Protein AF-A0A946SRV2-F1 (afdb_monomer_lite)

Sequence (88 aa):
MATTRDDLRLLIDDLPDAELDAARLALTRLTPMLKRHDLDTLAREQGVGPVVNFDDLLGDFWPEDETADEFIATVRRWRREGQNEAAK

Radius of gyration: 21.42 Å; chains: 1; bounding box: 48×43×46 Å

pLDDT: mean 76.86, std 14.26, range [41.34, 94.06]

Structure (mmCIF, N/CA/C/O backbone):
data_AF-A0A946SRV2-F1
#
_entry.id   AF-A0A946SRV2-F1
#
loop_
_atom_site.group_PDB
_atom_site.id
_atom_site.type_symbol
_atom_site.label_atom_id
_atom_site.label_alt_id
_atom_site.label_comp_id
_atom_site.label_asym_id
_atom_site.label_entity_id
_atom_site.label_seq_id
_atom_site.pdbx_PDB_ins_code
_atom_site.Cartn_x
_atom_site.Cartn_y
_atom_site.Cartn_z
_atom_site.occupancy
_atom_site.B_iso_or_equiv
_atom_site.auth_seq_id
_atom_site.auth_comp_id
_atom_site.auth_asym_id
_atom_site.auth_atom_id
_atom_site.pdbx_PDB_model_num
ATOM 1 N N . MET A 1 1 ? 7.267 32.975 -18.190 1.00 41.34 1 MET A N 1
ATOM 2 C CA . MET A 1 1 ? 8.622 32.640 -18.674 1.00 41.34 1 MET A CA 1
ATOM 3 C C . MET A 1 1 ? 8.664 31.140 -18.866 1.00 41.34 1 MET A C 1
ATOM 5 O O . MET A 1 1 ? 8.546 30.421 -17.885 1.00 41.34 1 MET A O 1
ATOM 9 N N . ALA A 1 2 ? 8.666 30.686 -20.117 1.00 42.47 2 ALA A N 1
ATOM 10 C CA . ALA A 1 2 ? 8.706 29.269 -20.447 1.00 42.47 2 ALA A CA 1
ATOM 11 C C . ALA A 1 2 ? 10.167 28.807 -20.388 1.00 42.47 2 ALA A C 1
ATOM 13 O O . ALA A 1 2 ? 10.959 29.217 -21.231 1.00 42.47 2 ALA A O 1
ATOM 14 N N . THR A 1 3 ? 10.518 27.997 -19.386 1.00 47.38 3 THR A N 1
ATOM 15 C CA . THR A 1 3 ? 11.748 27.196 -19.417 1.00 47.38 3 THR A CA 1
ATOM 16 C C . THR A 1 3 ? 11.646 26.299 -20.638 1.00 47.38 3 THR A C 1
ATOM 18 O O . THR A 1 3 ? 10.779 25.423 -20.715 1.00 47.38 3 THR A O 1
ATOM 21 N N . THR A 1 4 ? 12.445 26.612 -21.648 1.00 59.78 4 THR A N 1
ATOM 22 C CA . THR A 1 4 ? 12.371 25.947 -22.947 1.00 59.78 4 THR A CA 1
ATOM 23 C C . THR A 1 4 ? 13.243 24.698 -22.876 1.00 59.78 4 THR A C 1
ATOM 25 O O . THR A 1 4 ? 14.195 24.636 -22.107 1.00 59.78 4 THR A O 1
ATOM 28 N N . ARG A 1 5 ? 12.919 23.668 -23.662 1.00 54.75 5 ARG A N 1
ATOM 29 C CA . ARG A 1 5 ? 13.663 22.396 -23.741 1.00 54.75 5 ARG A CA 1
ATOM 30 C C . ARG A 1 5 ? 15.183 22.572 -23.955 1.00 54.75 5 ARG A C 1
ATOM 32 O O . ARG A 1 5 ? 15.937 21.675 -23.595 1.00 54.75 5 ARG A O 1
ATOM 39 N N . ASP A 1 6 ? 15.604 23.718 -24.491 1.00 51.97 6 ASP A N 1
ATOM 40 C CA . ASP A 1 6 ? 17.007 24.114 -24.657 1.00 51.97 6 ASP A CA 1
ATOM 41 C C . ASP A 1 6 ? 17.717 24.457 -23.335 1.00 51.97 6 ASP A C 1
ATOM 43 O O . ASP A 1 6 ? 18.898 24.150 -23.193 1.00 51.97 6 ASP A O 1
ATOM 47 N N . ASP A 1 7 ? 17.008 24.977 -22.326 1.00 57.00 7 ASP A N 1
ATOM 48 C CA . ASP A 1 7 ? 17.595 25.329 -21.021 1.00 57.00 7 ASP A CA 1
ATOM 49 C C . ASP A 1 7 ? 18.024 24.081 -20.233 1.00 57.00 7 ASP A C 1
ATOM 51 O O . ASP A 1 7 ? 19.042 24.079 -19.546 1.00 57.00 7 ASP A O 1
ATOM 55 N N . LEU A 1 8 ? 17.276 22.979 -20.368 1.00 54.69 8 LEU A N 1
ATOM 56 C CA . LEU A 1 8 ? 17.638 21.693 -19.759 1.00 54.69 8 LEU A CA 1
ATOM 57 C C . LEU A 1 8 ? 18.819 21.026 -20.468 1.00 54.69 8 LEU A C 1
ATOM 59 O O . LEU A 1 8 ? 19.529 20.234 -19.858 1.00 54.69 8 LEU A O 1
ATOM 63 N N . ARG A 1 9 ? 19.024 21.328 -21.753 1.00 55.00 9 ARG A N 1
ATOM 64 C CA . ARG A 1 9 ? 20.110 20.753 -22.547 1.00 55.00 9 ARG A CA 1
ATOM 65 C C . ARG A 1 9 ? 21.453 21.394 -22.188 1.00 55.00 9 ARG A C 1
ATOM 67 O O . ARG A 1 9 ? 22.420 20.669 -21.993 1.00 55.00 9 ARG A O 1
ATOM 74 N N . LEU A 1 10 ? 21.466 22.714 -21.984 1.00 53.38 10 LEU A N 1
ATOM 75 C CA . LEU A 1 10 ? 22.636 23.455 -21.495 1.00 53.38 10 LEU A CA 1
ATOM 76 C C . LEU A 1 10 ? 23.095 22.994 -20.102 1.00 53.38 10 LEU A C 1
ATOM 78 O O . LEU A 1 10 ? 24.286 22.982 -19.829 1.00 53.38 10 LEU A O 1
ATOM 82 N N . LEU A 1 11 ? 22.168 22.564 -19.241 1.00 58.16 11 LEU A N 1
ATOM 83 C CA . LEU A 1 11 ? 22.498 22.074 -17.898 1.00 58.16 11 LEU A CA 1
ATOM 84 C C . LEU A 1 11 ? 23.128 20.668 -17.898 1.00 58.16 11 LEU A C 1
ATOM 86 O O . LEU A 1 11 ? 23.784 20.293 -16.933 1.00 58.16 11 LEU A O 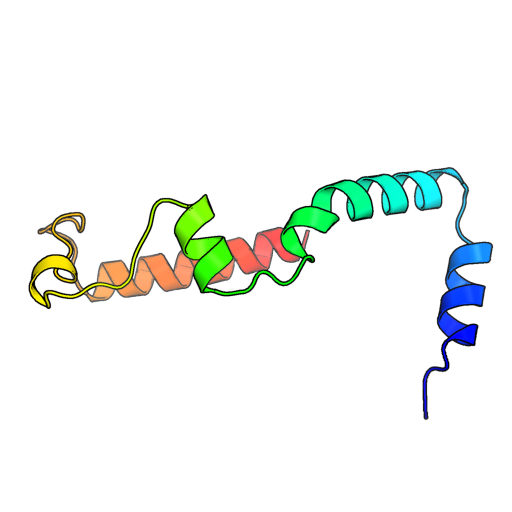1
ATOM 90 N N . ILE A 1 12 ? 22.891 19.871 -18.945 1.00 59.56 12 ILE A N 1
ATOM 91 C CA . ILE A 1 12 ? 23.399 18.495 -19.059 1.00 59.56 12 ILE A CA 1
ATOM 92 C C . ILE A 1 12 ? 24.812 18.476 -19.653 1.00 59.56 12 ILE A C 1
ATOM 94 O O . ILE A 1 12 ? 25.613 17.635 -19.255 1.00 59.56 12 ILE A O 1
ATOM 98 N N . ASP A 1 13 ? 25.116 19.395 -20.574 1.00 61.69 13 ASP A N 1
ATOM 99 C CA . ASP A 1 13 ? 26.413 19.456 -21.261 1.00 61.69 13 ASP A CA 1
ATOM 100 C C . ASP A 1 13 ? 27.562 19.954 -20.347 1.00 61.69 13 ASP A C 1
ATOM 102 O O . ASP A 1 13 ? 28.720 19.649 -20.622 1.00 61.69 13 ASP A O 1
ATOM 106 N N . ASP A 1 14 ? 27.254 20.660 -19.248 1.00 66.19 14 ASP A N 1
ATOM 107 C CA . ASP A 1 14 ? 28.229 21.189 -18.268 1.00 66.19 14 ASP A CA 1
ATOM 108 C C . ASP A 1 14 ? 28.434 20.288 -17.027 1.00 66.19 14 ASP A C 1
ATOM 110 O O . ASP A 1 14 ? 29.182 20.639 -16.109 1.00 66.19 14 ASP A O 1
ATOM 114 N N . LEU A 1 15 ? 27.784 19.119 -16.967 1.00 68.94 15 LEU A N 1
ATOM 115 C CA . LEU A 1 15 ? 27.994 18.171 -15.869 1.00 68.94 15 LEU A CA 1
ATOM 116 C C . LEU A 1 15 ? 29.317 17.410 -16.060 1.00 68.94 15 LEU A C 1
ATOM 118 O O . LEU A 1 15 ? 29.555 16.874 -17.143 1.00 68.94 15 LEU A O 1
ATOM 122 N N . PRO A 1 16 ? 30.159 17.277 -15.017 1.00 81.88 16 PRO A N 1
ATOM 123 C CA . PRO A 1 16 ? 31.310 16.383 -15.059 1.00 81.88 16 PRO A CA 1
ATOM 124 C C . PRO A 1 16 ? 30.877 14.954 -15.411 1.00 81.88 16 PRO A C 1
ATOM 126 O O . PRO A 1 16 ? 29.848 14.486 -14.921 1.00 81.88 16 PRO A O 1
ATOM 129 N N . ASP A 1 17 ? 31.695 14.220 -16.174 1.00 79.62 17 ASP A N 1
ATOM 130 C CA . ASP A 1 17 ? 31.376 12.850 -16.621 1.00 79.62 17 ASP A CA 1
ATOM 131 C C . ASP A 1 17 ? 30.932 11.927 -15.467 1.00 79.62 17 ASP A C 1
ATOM 133 O O . ASP A 1 17 ? 29.996 11.141 -15.605 1.00 79.62 17 ASP A O 1
ATOM 137 N N . ALA A 1 18 ? 31.543 12.078 -14.287 1.00 78.19 18 ALA A N 1
ATOM 138 C CA . ALA A 1 18 ? 31.191 11.315 -13.089 1.00 78.19 18 ALA A CA 1
ATOM 139 C C . ALA A 1 18 ? 29.769 11.609 -12.566 1.00 78.19 18 ALA A C 1
ATOM 141 O O . ALA A 1 18 ? 29.080 10.701 -12.095 1.00 78.19 18 ALA A O 1
ATOM 142 N N . GLU A 1 19 ? 29.314 12.860 -12.649 1.00 79.56 19 GLU A N 1
ATOM 143 C CA . GLU A 1 19 ? 27.955 13.253 -12.257 1.00 79.56 19 GLU A CA 1
ATOM 144 C C . GLU A 1 19 ? 26.933 12.823 -13.313 1.00 79.56 19 GLU A C 1
ATOM 146 O O . GLU A 1 19 ? 25.837 12.376 -12.968 1.00 79.56 19 GLU A O 1
ATOM 151 N N . LEU A 1 20 ? 27.312 12.864 -14.594 1.00 79.12 20 LEU A N 1
ATOM 152 C CA . LEU A 1 20 ? 26.496 12.359 -15.696 1.00 79.12 20 LEU A CA 1
ATOM 153 C C . LEU A 1 20 ? 26.260 10.842 -15.576 1.00 79.12 20 LEU A C 1
ATOM 155 O O . LEU A 1 20 ? 25.132 10.369 -15.745 1.00 79.12 20 LEU A O 1
ATOM 159 N N . ASP A 1 21 ? 27.299 10.077 -15.239 1.00 82.62 21 ASP A N 1
ATOM 160 C CA . ASP A 1 21 ? 27.206 8.631 -15.016 1.00 82.62 21 ASP A CA 1
ATOM 161 C C . ASP A 1 21 ? 26.372 8.295 -13.774 1.00 82.62 21 ASP A C 1
ATOM 163 O O . ASP A 1 21 ? 25.523 7.395 -13.815 1.00 82.62 21 ASP A O 1
ATOM 167 N N . ALA A 1 22 ? 26.536 9.058 -12.688 1.00 83.69 22 ALA A N 1
ATOM 168 C CA . ALA A 1 22 ? 25.701 8.927 -11.497 1.00 83.69 22 ALA A CA 1
ATOM 169 C C . ALA A 1 22 ? 24.223 9.222 -11.806 1.00 83.69 22 ALA A C 1
ATOM 171 O O . ALA A 1 22 ? 23.341 8.455 -11.404 1.00 83.69 22 ALA A O 1
ATOM 172 N N . ALA A 1 23 ? 23.943 10.276 -12.576 1.00 80.38 23 ALA A N 1
ATOM 173 C CA . ALA A 1 23 ? 22.595 10.631 -13.007 1.00 80.38 23 ALA A CA 1
ATOM 174 C C . ALA A 1 23 ? 21.983 9.558 -13.922 1.00 80.38 23 ALA A C 1
ATOM 176 O O . ALA A 1 23 ? 20.815 9.202 -13.757 1.00 80.38 23 ALA A O 1
ATOM 177 N N . ARG A 1 24 ? 22.762 8.975 -14.842 1.00 80.75 24 ARG A N 1
ATOM 178 C CA . ARG A 1 24 ? 22.318 7.855 -15.692 1.00 80.75 24 ARG A CA 1
ATOM 179 C C . ARG A 1 24 ? 22.003 6.605 -14.878 1.00 80.75 24 ARG A C 1
ATOM 181 O O . ARG A 1 24 ? 20.984 5.953 -15.126 1.00 80.75 24 ARG A O 1
ATOM 188 N N . LEU A 1 25 ? 22.834 6.281 -13.888 1.00 82.62 25 LEU A N 1
ATOM 189 C CA . LEU A 1 25 ? 22.593 5.157 -12.985 1.00 82.62 25 LEU A CA 1
ATOM 190 C C . LEU A 1 25 ? 21.335 5.384 -12.133 1.00 82.62 25 LEU A C 1
ATOM 192 O O . LEU A 1 25 ? 20.510 4.477 -12.002 1.00 82.62 25 LEU A O 1
ATOM 196 N N . ALA A 1 26 ? 21.155 6.595 -11.599 1.00 80.31 26 ALA A N 1
ATOM 197 C CA . ALA A 1 26 ? 19.964 6.979 -10.848 1.00 80.31 26 ALA A CA 1
ATOM 198 C C . ALA A 1 26 ? 18.702 6.910 -11.719 1.00 80.31 26 ALA A C 1
ATOM 200 O O . ALA A 1 26 ? 17.710 6.301 -11.316 1.00 80.31 26 ALA A O 1
ATOM 201 N N . LEU A 1 27 ? 18.757 7.442 -12.943 1.00 78.00 27 LEU A N 1
ATOM 202 C CA . LEU A 1 27 ? 17.644 7.384 -13.885 1.00 78.00 27 LEU A CA 1
ATOM 203 C C . LEU A 1 27 ? 17.291 5.932 -14.214 1.00 78.00 27 LEU A C 1
ATOM 205 O O . LEU A 1 27 ? 16.122 5.569 -14.158 1.00 78.00 27 LEU A O 1
ATOM 209 N N . THR A 1 28 ? 18.286 5.076 -14.459 1.00 82.12 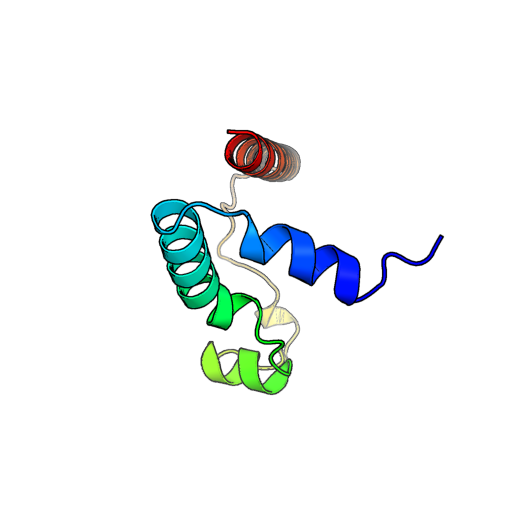28 THR A N 1
ATOM 210 C CA . THR A 1 28 ? 18.079 3.640 -14.715 1.00 82.12 28 THR A CA 1
ATOM 211 C C . THR A 1 28 ? 17.361 2.958 -13.548 1.00 82.12 28 THR A C 1
ATOM 213 O O . THR A 1 28 ? 16.405 2.214 -13.763 1.00 82.12 28 THR A O 1
ATOM 216 N N . ARG A 1 29 ? 17.762 3.254 -12.304 1.00 77.38 29 ARG A N 1
ATOM 217 C CA . ARG A 1 29 ? 17.123 2.711 -11.090 1.00 77.38 29 ARG A CA 1
ATOM 218 C C . ARG A 1 29 ? 15.699 3.218 -10.883 1.00 77.38 29 ARG A C 1
ATOM 220 O O . ARG A 1 29 ? 14.854 2.469 -10.409 1.00 77.38 29 ARG A O 1
ATOM 227 N N . LEU A 1 30 ? 15.434 4.470 -11.242 1.00 75.62 30 LEU A N 1
ATOM 228 C CA . LEU A 1 30 ? 14.126 5.105 -11.070 1.00 75.62 30 LEU A CA 1
ATOM 229 C C . LEU A 1 30 ? 13.184 4.871 -12.255 1.00 75.62 30 LEU A C 1
ATOM 231 O O . LEU A 1 30 ? 11.981 5.073 -12.121 1.00 75.62 30 LEU A O 1
ATOM 235 N N . THR A 1 31 ? 13.691 4.412 -13.402 1.00 76.12 31 THR A N 1
ATOM 236 C CA . THR A 1 31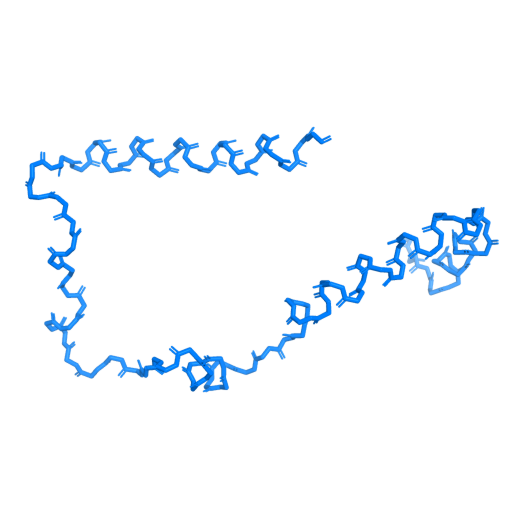 ? 12.892 4.181 -14.618 1.00 76.12 31 THR A CA 1
ATOM 237 C C . THR A 1 31 ? 11.675 3.275 -14.369 1.00 76.12 31 THR A C 1
ATOM 239 O O . THR A 1 31 ? 10.594 3.627 -14.845 1.00 76.12 31 THR A O 1
ATOM 242 N N . PRO A 1 32 ? 11.765 2.171 -13.595 1.00 72.81 32 PRO A N 1
ATOM 243 C CA . PRO A 1 32 ? 10.593 1.366 -13.244 1.00 72.81 32 PRO A CA 1
ATOM 244 C C . PRO A 1 32 ? 9.540 2.154 -12.455 1.00 72.81 32 PRO A C 1
ATOM 246 O O . PRO A 1 32 ? 8.355 2.036 -12.745 1.00 72.81 32 PRO A O 1
ATOM 249 N N . MET A 1 33 ? 9.966 3.003 -11.511 1.00 67.50 33 MET A N 1
ATOM 250 C CA . MET A 1 33 ? 9.073 3.822 -10.677 1.00 67.50 33 MET A CA 1
ATOM 251 C C . MET A 1 33 ? 8.452 4.999 -11.444 1.00 67.50 33 MET A C 1
ATOM 253 O O . MET A 1 33 ? 7.344 5.428 -11.137 1.00 67.50 33 MET A O 1
ATOM 257 N N . LEU A 1 34 ? 9.163 5.535 -12.439 1.00 68.31 34 LEU A N 1
ATOM 258 C CA . LEU A 1 34 ? 8.714 6.651 -13.279 1.00 68.31 34 LEU A CA 1
ATOM 259 C C . LEU A 1 34 ? 7.823 6.200 -14.438 1.00 68.31 34 LEU A C 1
ATOM 261 O O . LEU A 1 34 ? 7.087 7.008 -15.015 1.00 68.31 34 LEU A O 1
ATOM 265 N N . LYS A 1 35 ? 7.878 4.916 -14.799 1.00 73.81 35 LYS A N 1
ATOM 266 C CA . LYS A 1 35 ? 6.990 4.342 -15.801 1.00 73.81 35 LYS A CA 1
ATOM 267 C C . LYS A 1 35 ? 5.576 4.352 -15.227 1.00 73.81 35 LYS A C 1
ATOM 269 O O . LYS A 1 35 ? 5.237 3.560 -14.356 1.00 73.81 35 LYS A O 1
ATOM 274 N N . ARG A 1 36 ? 4.724 5.241 -15.739 1.00 72.19 36 ARG A N 1
ATOM 275 C CA . ARG A 1 36 ? 3.285 5.200 -15.455 1.00 72.19 36 ARG A CA 1
ATOM 276 C C . ARG A 1 36 ? 2.743 3.850 -15.911 1.00 72.19 36 ARG A C 1
ATOM 278 O O . ARG A 1 36 ? 2.752 3.562 -17.106 1.00 72.19 36 ARG A O 1
ATOM 285 N N . HIS A 1 37 ? 2.324 3.027 -14.961 1.00 75.75 37 HIS A N 1
ATOM 286 C CA . HIS A 1 37 ? 1.584 1.809 -15.256 1.00 75.75 37 HIS A CA 1
ATOM 287 C C . HIS A 1 37 ? 0.103 2.161 -15.247 1.00 75.75 37 HIS A C 1
ATOM 289 O O . HIS A 1 37 ? -0.354 2.969 -14.438 1.00 75.75 37 HIS A O 1
ATOM 295 N N . ASP A 1 38 ? -0.629 1.572 -16.181 1.00 86.31 38 ASP A N 1
ATOM 296 C CA . ASP A 1 38 ? -2.073 1.488 -16.052 1.00 86.31 38 ASP A CA 1
ATOM 297 C C . ASP A 1 38 ? -2.424 0.696 -14.778 1.00 86.31 38 ASP A C 1
ATOM 299 O O . ASP A 1 38 ? -1.708 -0.246 -14.418 1.00 86.31 38 ASP A O 1
ATOM 303 N N . LEU A 1 39 ? -3.494 1.092 -14.082 1.00 84.19 39 LEU A N 1
ATOM 304 C CA . LEU A 1 39 ? -3.838 0.534 -12.769 1.00 84.19 39 LEU A CA 1
ATOM 305 C C . LEU A 1 39 ? -4.100 -0.975 -12.843 1.00 84.19 39 LEU A C 1
ATOM 307 O O . LEU A 1 39 ? -3.637 -1.704 -11.967 1.00 84.19 39 LEU A O 1
ATOM 311 N N . ASP A 1 40 ? -4.730 -1.463 -13.916 1.00 87.75 40 ASP A N 1
ATOM 312 C CA . ASP A 1 40 ? -4.982 -2.900 -14.101 1.00 87.75 40 ASP A CA 1
ATOM 313 C C . ASP A 1 40 ? -3.685 -3.685 -14.315 1.00 87.75 40 ASP A C 1
ATOM 315 O O . ASP A 1 40 ? -3.576 -4.860 -13.956 1.00 87.75 40 ASP A O 1
ATOM 319 N N . THR A 1 41 ? -2.685 -3.046 -14.923 1.00 87.81 41 THR A N 1
ATOM 320 C CA . THR A 1 41 ? -1.366 -3.655 -15.122 1.00 87.81 41 THR A CA 1
ATOM 321 C C . THR A 1 41 ? -0.611 -3.760 -13.809 1.00 87.81 41 THR A C 1
ATOM 323 O O . THR A 1 41 ? -0.101 -4.834 -13.500 1.00 87.81 41 THR A O 1
ATOM 326 N N . LEU A 1 42 ? -0.624 -2.693 -13.009 1.00 87.19 42 LEU A N 1
ATOM 327 C CA . LEU A 1 42 ? -0.020 -2.691 -11.681 1.00 87.19 42 LEU A CA 1
ATOM 328 C C . LEU A 1 42 ? -0.678 -3.727 -10.757 1.00 87.19 42 LEU A C 1
ATOM 330 O O . LEU A 1 42 ? 0.021 -4.470 -10.072 1.00 87.19 42 LEU A O 1
ATOM 334 N N . ALA A 1 43 ? -2.011 -3.811 -10.780 1.00 88.19 43 ALA A N 1
ATOM 335 C CA . ALA A 1 43 ? -2.762 -4.776 -9.987 1.00 88.19 43 ALA A CA 1
ATOM 336 C C . ALA A 1 43 ? -2.359 -6.221 -10.334 1.00 88.19 43 ALA A C 1
ATOM 338 O O . ALA A 1 43 ? -1.977 -6.989 -9.450 1.00 88.19 43 ALA A O 1
ATOM 339 N N . ARG A 1 44 ? -2.317 -6.561 -11.633 1.00 89.56 44 ARG A N 1
ATOM 340 C CA . ARG A 1 44 ? -1.853 -7.877 -12.108 1.00 89.56 44 ARG A CA 1
ATOM 341 C C . ARG A 1 44 ? -0.420 -8.198 -11.690 1.00 89.56 44 ARG A C 1
ATOM 343 O O . ARG A 1 44 ? -0.163 -9.319 -11.267 1.00 89.56 44 ARG A O 1
ATOM 350 N N . GLU A 1 45 ? 0.503 -7.249 -11.819 1.00 89.19 45 GLU A N 1
ATOM 351 C CA . GLU A 1 45 ? 1.911 -7.454 -11.445 1.00 89.19 45 GLU A CA 1
ATOM 352 C C . GLU A 1 45 ? 2.091 -7.687 -9.940 1.00 89.19 45 GLU A C 1
ATOM 354 O O . GLU A 1 45 ? 2.947 -8.471 -9.538 1.00 89.19 45 GLU A O 1
ATOM 359 N N . GLN A 1 46 ? 1.265 -7.047 -9.112 1.00 90.44 46 GLN A N 1
ATOM 360 C CA . GLN A 1 46 ? 1.272 -7.218 -7.658 1.00 90.44 46 GLN A CA 1
ATOM 361 C C . GLN A 1 46 ? 0.430 -8.411 -7.184 1.00 90.44 46 GLN A C 1
ATOM 363 O O . GLN A 1 46 ? 0.391 -8.695 -5.989 1.00 90.44 46 GLN A O 1
ATOM 368 N N . GLY A 1 47 ? -0.245 -9.114 -8.099 1.00 92.06 47 GLY A N 1
ATOM 369 C CA . GLY A 1 47 ? -1.142 -10.218 -7.761 1.00 92.06 47 GLY A CA 1
ATOM 370 C C . GLY A 1 47 ? -2.390 -9.780 -6.991 1.00 92.06 47 GLY A C 1
ATOM 371 O O . GLY A 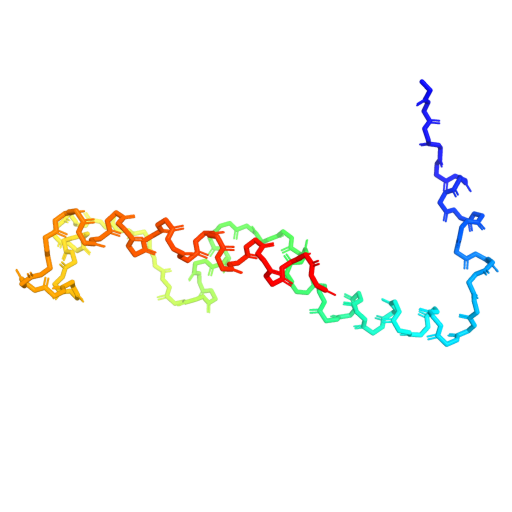1 47 ? -2.999 -10.604 -6.313 1.00 92.06 47 GLY A O 1
ATOM 372 N N . VAL A 1 48 ? -2.768 -8.503 -7.083 1.00 91.31 48 VAL A N 1
ATOM 373 C CA . VAL A 1 48 ? -3.965 -7.947 -6.440 1.00 91.31 48 VAL A CA 1
ATOM 374 C C . VAL A 1 48 ? -5.066 -7.714 -7.472 1.00 91.31 48 VAL A C 1
ATOM 376 O O . VAL A 1 48 ? -4.806 -7.521 -8.660 1.00 91.31 48 VAL A O 1
ATOM 379 N N . GLY A 1 49 ? -6.318 -7.746 -7.027 1.00 89.12 49 GLY A N 1
ATOM 380 C CA . GLY A 1 49 ? -7.487 -7.525 -7.874 1.00 89.12 49 GLY A CA 1
ATOM 381 C C . GLY A 1 49 ? -8.484 -6.565 -7.230 1.00 89.12 49 GLY A C 1
ATOM 382 O O . GLY A 1 49 ? -8.323 -6.201 -6.064 1.00 89.12 49 GLY A O 1
ATOM 383 N N . PRO A 1 50 ? -9.523 -6.146 -7.973 1.00 87.75 50 PRO A N 1
ATOM 384 C CA . PRO A 1 50 ? -10.615 -5.372 -7.404 1.00 87.75 50 PRO A CA 1
ATOM 385 C C . PRO A 1 50 ? -11.294 -6.149 -6.275 1.00 87.75 50 PRO A C 1
ATOM 387 O O . PRO A 1 50 ? -11.637 -7.320 -6.440 1.00 87.75 50 PRO A O 1
ATOM 390 N N . VAL A 1 51 ? -11.518 -5.483 -5.146 1.00 90.12 51 VAL A N 1
ATOM 391 C CA . VAL A 1 51 ? -12.255 -6.065 -4.025 1.00 90.12 51 VAL A CA 1
ATOM 392 C C . VAL A 1 51 ? -13.745 -6.087 -4.366 1.00 90.12 51 VAL A C 1
ATOM 394 O O . VAL A 1 51 ? -14.320 -5.056 -4.714 1.00 90.12 51 VAL A O 1
ATOM 397 N N . VAL A 1 52 ? -14.361 -7.271 -4.301 1.00 93.75 52 VAL A N 1
ATOM 398 C CA . VAL A 1 52 ? -15.776 -7.489 -4.663 1.00 93.75 52 VAL A CA 1
ATOM 399 C C . VAL A 1 52 ? -16.681 -7.715 -3.454 1.00 93.75 52 VAL A C 1
ATOM 401 O O . VAL A 1 52 ? -17.896 -7.563 -3.574 1.00 93.75 52 VAL A O 1
ATOM 404 N N . ASN A 1 53 ? -16.103 -8.055 -2.301 1.00 92.69 53 ASN A N 1
ATOM 405 C CA . ASN A 1 53 ? -16.806 -8.190 -1.034 1.00 92.69 53 ASN A CA 1
ATOM 406 C C . ASN A 1 53 ? -16.292 -7.140 -0.045 1.00 92.69 53 ASN A C 1
ATOM 408 O O . ASN A 1 53 ? -15.090 -6.941 0.093 1.00 92.69 53 ASN A O 1
ATOM 412 N N . PHE A 1 54 ? -17.206 -6.471 0.652 1.00 90.88 54 PHE A N 1
ATOM 413 C CA . PHE A 1 54 ? -16.853 -5.475 1.658 1.00 90.88 54 PHE A CA 1
ATOM 414 C C . PHE A 1 54 ? -16.063 -6.084 2.820 1.00 90.88 54 PHE A C 1
ATOM 416 O O . PHE A 1 54 ? -15.150 -5.438 3.327 1.00 90.88 54 PHE A O 1
ATOM 423 N N . ASP A 1 55 ? -16.374 -7.321 3.207 1.00 91.06 55 ASP A N 1
ATOM 424 C CA . ASP A 1 55 ? -15.710 -7.974 4.337 1.00 91.06 55 ASP A CA 1
ATOM 425 C C . ASP A 1 55 ? -14.203 -8.168 4.092 1.00 91.06 55 ASP A C 1
ATOM 427 O O . ASP A 1 55 ? -13.425 -8.114 5.036 1.00 91.06 55 ASP A O 1
ATOM 431 N N . ASP A 1 56 ? -13.766 -8.273 2.830 1.00 86.62 56 ASP A N 1
ATOM 432 C CA . ASP A 1 56 ? -12.345 -8.380 2.463 1.00 86.62 56 ASP A CA 1
ATOM 433 C C . ASP A 1 56 ? -11.573 -7.058 2.684 1.00 86.62 56 ASP A C 1
ATOM 435 O O . ASP A 1 56 ? -10.342 -7.039 2.658 1.00 86.62 56 ASP A O 1
ATOM 439 N N . LEU A 1 57 ? -12.277 -5.933 2.880 1.00 85.00 57 LEU A N 1
ATOM 440 C CA . LEU A 1 57 ? -11.677 -4.645 3.260 1.00 85.00 57 LEU A CA 1
ATOM 441 C C . LEU A 1 57 ? -11.476 -4.516 4.772 1.00 85.00 57 LEU A C 1
ATOM 443 O O . LEU A 1 57 ? -10.778 -3.598 5.216 1.00 85.00 57 LEU A O 1
ATOM 447 N N . LEU A 1 58 ? -12.110 -5.380 5.566 1.00 86.19 58 LEU A N 1
ATOM 448 C CA . LEU A 1 58 ? -11.971 -5.367 7.014 1.00 86.19 58 LEU A CA 1
ATOM 449 C C . LEU A 1 58 ? -10.627 -6.007 7.371 1.00 86.19 58 LEU A C 1
ATOM 451 O O . LEU A 1 58 ? -10.473 -7.222 7.365 1.00 86.19 58 LEU A O 1
ATOM 455 N N . GLY A 1 59 ? -9.632 -5.166 7.644 1.00 73.19 59 GLY A N 1
ATOM 456 C CA . GLY A 1 59 ? -8.305 -5.617 8.041 1.00 73.19 59 GLY A CA 1
ATOM 457 C C . GLY A 1 59 ? -8.292 -6.225 9.441 1.00 73.19 59 GLY A C 1
ATOM 458 O O . GLY A 1 59 ? -8.530 -5.517 10.414 1.00 73.19 59 GLY A O 1
ATOM 459 N N . ASP A 1 60 ? -7.950 -7.508 9.538 1.00 73.56 60 ASP A N 1
ATOM 460 C CA . ASP A 1 60 ? -7.649 -8.234 10.784 1.00 73.56 60 ASP A CA 1
ATOM 461 C C . ASP A 1 60 ? -6.165 -8.130 11.193 1.00 73.56 60 ASP A C 1
ATOM 463 O O . ASP A 1 60 ? -5.738 -8.642 12.223 1.00 73.56 60 ASP A O 1
ATOM 467 N N . PHE A 1 61 ? -5.365 -7.448 10.372 1.00 74.69 61 PHE A N 1
ATOM 468 C CA . PHE A 1 61 ? -3.921 -7.288 10.527 1.00 74.69 61 PHE A CA 1
ATOM 469 C C . PHE A 1 61 ? -3.520 -6.156 11.483 1.00 74.69 61 PHE A C 1
ATOM 471 O O . PHE A 1 61 ? -2.328 -5.963 11.734 1.00 74.69 61 PHE A O 1
ATOM 478 N N . TRP A 1 62 ? -4.482 -5.364 11.961 1.00 74.00 62 TRP A N 1
ATOM 479 C CA . TRP A 1 62 ? -4.215 -4.272 12.890 1.00 74.00 62 TRP A CA 1
ATOM 480 C C . TRP A 1 62 ? -4.193 -4.796 14.332 1.00 74.00 62 TRP A C 1
ATOM 482 O O . TRP A 1 62 ? -5.079 -5.579 14.678 1.00 74.00 62 TRP A O 1
ATOM 492 N N . PRO A 1 63 ? -3.230 -4.389 15.184 1.00 80.81 63 PRO A N 1
ATOM 493 C CA . PRO A 1 63 ? -3.216 -4.809 16.581 1.00 80.81 63 PRO A CA 1
ATOM 494 C C . PRO A 1 63 ? -4.525 -4.416 17.270 1.00 80.81 63 PRO A C 1
ATOM 496 O O . PRO A 1 63 ? -4.912 -3.247 17.258 1.00 80.81 63 PRO A O 1
ATOM 499 N N . GLU A 1 64 ? -5.220 -5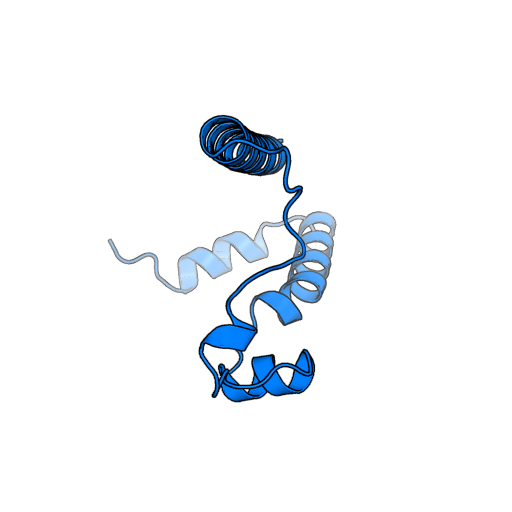.393 17.857 1.00 78.12 64 GLU A N 1
ATOM 500 C CA . GLU A 1 64 ? -6.521 -5.169 18.508 1.00 78.12 64 GLU A CA 1
ATOM 501 C C . GLU A 1 64 ?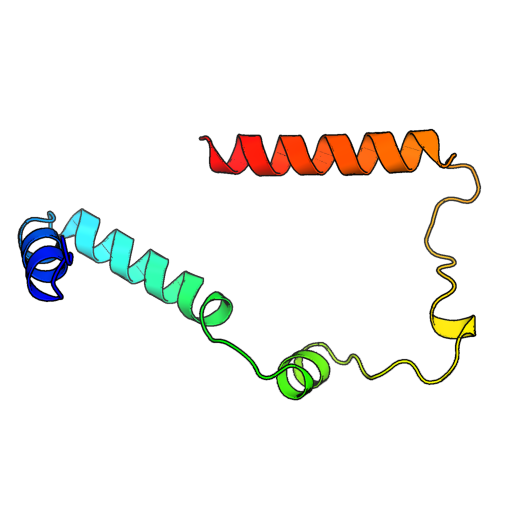 -6.427 -4.196 19.694 1.00 78.12 64 GLU A C 1
ATOM 503 O O . GLU A 1 64 ? -7.411 -3.557 20.067 1.00 78.12 64 GLU A O 1
ATOM 508 N N . ASP A 1 65 ? -5.241 -4.093 20.292 1.00 84.06 65 ASP A N 1
ATOM 509 C CA . ASP A 1 65 ? -4.917 -3.231 21.420 1.00 84.06 65 ASP A CA 1
ATOM 510 C C . ASP A 1 65 ? -4.481 -1.818 21.011 1.00 84.06 65 ASP A C 1
ATOM 512 O O . ASP A 1 65 ? -4.379 -0.949 21.879 1.00 84.06 65 ASP A O 1
ATOM 516 N N . GLU A 1 66 ? -4.267 -1.555 19.717 1.00 83.69 66 GLU A N 1
ATOM 517 C CA . GLU A 1 66 ? -3.876 -0.228 19.256 1.00 83.69 66 GLU A CA 1
ATOM 518 C C . GLU A 1 66 ? -5.086 0.704 19.163 1.00 83.69 66 GLU A C 1
ATOM 520 O O . GLU A 1 66 ? -6.046 0.506 18.410 1.00 83.69 66 GLU A O 1
ATOM 525 N N . THR A 1 67 ? -5.013 1.789 19.921 1.00 87.81 67 THR A N 1
ATOM 526 C CA . THR A 1 67 ? -6.020 2.842 19.890 1.00 87.81 67 THR A CA 1
ATOM 527 C C . THR A 1 67 ? -5.922 3.667 18.602 1.00 87.81 67 THR A C 1
ATOM 529 O O . THR A 1 67 ? -4.864 3.813 17.988 1.00 87.81 67 THR A O 1
ATOM 532 N N . ALA A 1 68 ? -7.027 4.308 18.208 1.00 86.94 68 ALA A N 1
ATOM 533 C CA . ALA A 1 68 ? -7.028 5.224 17.064 1.00 86.94 68 ALA A CA 1
ATOM 534 C C . ALA A 1 68 ? -5.992 6.361 17.205 1.00 86.94 68 ALA A C 1
ATOM 536 O O . ALA A 1 68 ? -5.418 6.806 16.208 1.00 86.94 68 ALA A O 1
ATOM 537 N N . ASP A 1 69 ? -5.727 6.820 18.431 1.00 91.44 69 ASP A N 1
ATOM 538 C CA . ASP A 1 69 ? -4.739 7.867 18.696 1.00 91.44 69 ASP A CA 1
ATOM 539 C C . ASP A 1 69 ? -3.303 7.376 18.467 1.00 91.44 69 ASP A C 1
ATOM 541 O O . ASP A 1 69 ? -2.489 8.109 17.895 1.00 91.44 69 ASP A O 1
ATOM 545 N N . GLU A 1 70 ? -3.000 6.133 18.845 1.00 90.44 70 GLU A N 1
ATOM 546 C CA . GLU A 1 70 ? -1.710 5.486 18.579 1.00 90.44 70 GLU A CA 1
ATOM 547 C C . GLU A 1 70 ? -1.491 5.279 17.078 1.00 90.44 70 GLU A C 1
ATOM 549 O O . GLU A 1 70 ? -0.436 5.670 16.563 1.00 90.44 70 GLU A O 1
ATOM 554 N N . PHE A 1 71 ? -2.521 4.841 16.344 1.00 86.69 71 PHE A N 1
ATOM 555 C CA . PHE A 1 71 ? -2.470 4.760 14.882 1.00 86.69 71 PHE A CA 1
ATOM 556 C C . PHE A 1 71 ? -2.151 6.119 14.247 1.00 86.69 71 PHE A C 1
ATOM 558 O O . PHE A 1 71 ? -1.225 6.257 13.435 1.00 86.69 71 PHE A O 1
ATOM 565 N N . ILE A 1 72 ? -2.894 7.163 14.629 1.00 92.44 72 ILE A N 1
ATOM 566 C CA . ILE A 1 72 ? -2.696 8.518 14.102 1.00 92.44 72 ILE A CA 1
ATOM 567 C C . ILE A 1 72 ? -1.288 9.022 14.444 1.00 92.44 72 ILE A C 1
ATOM 569 O O . ILE A 1 72 ? -0.635 9.651 13.600 1.00 92.44 72 ILE A O 1
ATOM 573 N N . ALA A 1 73 ? -0.798 8.756 15.657 1.00 93.31 73 ALA A N 1
ATOM 574 C CA . ALA A 1 73 ? 0.552 9.116 16.075 1.00 93.31 73 ALA A CA 1
ATOM 575 C C . ALA A 1 73 ? 1.620 8.404 15.226 1.00 93.31 73 ALA A C 1
ATOM 577 O O . ALA A 1 73 ? 2.554 9.066 14.753 1.00 93.31 73 ALA A O 1
ATOM 578 N N . THR A 1 74 ? 1.443 7.108 14.961 1.00 89.25 74 THR A N 1
ATOM 579 C CA . THR A 1 74 ? 2.315 6.284 14.114 1.00 89.25 74 THR A CA 1
ATOM 580 C C . THR A 1 74 ? 2.366 6.808 12.679 1.00 89.25 74 THR A C 1
ATOM 582 O O . THR A 1 74 ? 3.452 7.105 12.172 1.00 89.25 74 THR A O 1
ATOM 585 N N . VAL A 1 75 ? 1.213 7.050 12.047 1.00 90.62 75 VAL A N 1
ATOM 586 C CA . VAL A 1 75 ? 1.145 7.608 10.683 1.00 90.62 75 VAL A CA 1
ATOM 587 C C . VAL A 1 75 ? 1.818 8.979 10.614 1.00 90.62 75 VAL A C 1
ATOM 589 O O . VAL A 1 75 ? 2.573 9.271 9.681 1.00 90.62 75 VAL A O 1
ATOM 592 N N . ARG A 1 76 ? 1.573 9.843 11.607 1.00 94.06 76 ARG A N 1
ATOM 593 C CA . ARG A 1 76 ? 2.204 11.170 11.679 1.00 94.06 76 ARG A CA 1
ATOM 594 C C . ARG A 1 76 ? 3.721 11.070 11.826 1.00 94.06 76 ARG A C 1
ATOM 596 O O . ARG A 1 76 ? 4.426 11.882 11.230 1.00 94.06 76 ARG A O 1
ATOM 603 N N . ARG A 1 77 ? 4.221 10.112 12.611 1.00 93.19 77 ARG A N 1
ATOM 604 C CA . ARG A 1 77 ? 5.657 9.852 12.765 1.00 93.19 77 ARG A CA 1
ATOM 605 C C . ARG A 1 77 ? 6.276 9.412 11.439 1.00 93.19 77 ARG A C 1
ATOM 607 O O . ARG A 1 77 ? 7.192 10.089 10.985 1.00 93.19 77 ARG A O 1
ATOM 614 N N . TRP A 1 78 ? 5.729 8.394 10.776 1.00 89.69 78 TRP A N 1
ATOM 615 C CA . TRP A 1 78 ? 6.261 7.898 9.498 1.00 89.69 78 TRP A CA 1
ATOM 616 C C . TRP A 1 78 ? 6.287 8.962 8.404 1.00 89.69 78 TRP A C 1
ATOM 618 O O . TRP A 1 78 ? 7.256 9.060 7.657 1.00 89.69 78 TRP A O 1
ATOM 628 N N . ARG A 1 79 ? 5.258 9.817 8.335 1.00 88.56 79 ARG A N 1
ATOM 629 C CA . ARG A 1 79 ? 5.251 10.945 7.392 1.00 88.56 79 ARG A CA 1
ATOM 630 C C . ARG A 1 79 ? 6.388 11.931 7.656 1.00 88.56 79 ARG A C 1
ATOM 632 O O . ARG A 1 79 ? 6.955 12.442 6.700 1.00 88.56 79 ARG A O 1
ATOM 639 N N . ARG A 1 80 ? 6.732 12.190 8.923 1.00 90.00 80 ARG A N 1
ATOM 640 C CA . ARG A 1 80 ? 7.873 13.052 9.280 1.00 90.00 80 ARG A CA 1
ATOM 641 C C . ARG A 1 80 ? 9.213 12.371 9.023 1.00 90.00 80 ARG A C 1
ATOM 643 O O . ARG A 1 80 ? 10.130 13.018 8.539 1.00 90.00 80 ARG A O 1
ATOM 650 N N . GLU A 1 81 ? 9.330 11.083 9.324 1.00 84.31 81 GLU A N 1
ATOM 651 C CA . GLU A 1 81 ? 10.552 10.305 9.078 1.00 84.31 81 GLU A CA 1
ATOM 652 C C . GLU A 1 81 ? 10.855 10.211 7.578 1.00 84.31 81 GLU A C 1
ATOM 654 O O . GLU A 1 81 ? 11.963 10.537 7.166 1.00 84.31 81 GLU A O 1
ATOM 659 N N . GLY A 1 82 ? 9.854 9.907 6.744 1.00 69.88 82 GLY A N 1
ATOM 660 C CA . GLY A 1 82 ? 10.006 9.921 5.285 1.00 69.88 82 GLY A CA 1
ATOM 661 C C . GLY A 1 82 ? 10.314 11.310 4.707 1.00 69.88 82 GLY A C 1
ATOM 662 O O . GLY A 1 82 ? 10.978 11.413 3.681 1.00 69.88 82 GLY A O 1
ATOM 663 N N . GLN A 1 83 ? 9.881 12.387 5.373 1.00 60.97 83 GLN A N 1
ATOM 664 C CA . GLN A 1 83 ? 10.255 13.760 5.011 1.00 60.97 83 GLN A CA 1
ATOM 665 C C . GLN A 1 83 ? 11.690 14.113 5.426 1.00 60.97 83 GLN A C 1
ATOM 667 O O . GLN A 1 83 ? 12.356 14.850 4.706 1.00 60.97 83 GLN A O 1
ATOM 672 N N . ASN A 1 84 ? 12.174 13.587 6.553 1.00 55.94 84 ASN A N 1
ATOM 673 C CA . ASN A 1 84 ? 13.540 13.815 7.026 1.00 55.94 84 ASN A CA 1
ATOM 674 C C . ASN A 1 84 ? 14.580 12.987 6.253 1.00 55.94 84 ASN A C 1
ATOM 676 O O . ASN A 1 84 ? 15.678 13.484 6.028 1.00 55.94 84 ASN A O 1
ATOM 680 N N . GLU A 1 85 ? 14.240 11.775 5.802 1.00 51.53 85 GLU A N 1
ATOM 681 C CA . GLU A 1 85 ? 15.083 10.982 4.887 1.00 51.53 85 GLU A CA 1
ATOM 682 C C . GLU A 1 85 ? 15.208 11.642 3.502 1.00 51.53 85 GLU A C 1
ATOM 684 O O . GLU A 1 85 ? 16.256 11.563 2.876 1.00 51.53 85 GLU A O 1
ATOM 689 N N . ALA A 1 86 ? 14.178 12.359 3.035 1.00 50.28 86 ALA A N 1
ATOM 690 C CA . ALA A 1 86 ? 14.238 13.133 1.790 1.00 50.28 86 ALA A CA 1
ATOM 691 C C . ALA A 1 86 ? 15.000 14.472 1.918 1.00 50.28 86 ALA A C 1
ATOM 693 O O . ALA A 1 86 ? 15.247 15.130 0.908 1.00 50.28 86 ALA A O 1
ATOM 694 N N . ALA A 1 87 ? 15.331 14.900 3.142 1.00 52.25 87 ALA A N 1
ATOM 695 C CA . ALA A 1 87 ? 15.997 16.172 3.440 1.00 52.25 87 ALA A CA 1
ATOM 696 C C . ALA A 1 87 ? 17.503 16.025 3.743 1.00 52.25 87 ALA A C 1
ATOM 698 O O . ALA A 1 87 ? 18.146 17.013 4.111 1.00 52.25 87 ALA A O 1
ATOM 699 N N . LYS A 1 88 ? 18.053 14.813 3.614 1.00 43.97 88 LYS A N 1
ATOM 700 C CA . LYS A 1 88 ? 19.466 14.485 3.825 1.00 43.97 88 LYS A CA 1
ATOM 701 C C . LYS A 1 88 ? 20.117 14.061 2.513 1.00 43.97 88 LYS A C 1
ATOM 703 O O . LYS A 1 88 ? 21.309 14.396 2.345 1.00 43.97 88 LYS A O 1
#

Foldseek 3Di:
DDPDPVVVVVVQVPDDPVVNVVVVVVCVVCVVVPPDDDPVRVCVVVVHDDDPDPVVVPDPPDPPPDDPVNVVVVVVVVVVVVVVVVVD

Secondary structure (DSSP, 8-state):
----HHHHHHHHHTS-HHHHHHHHHHHHHHHHHHS---HHHHHHHTT-----SGGGGS-S-S-TT--HHHHHHHHHHHHHHHHHHTT-